Protein AF-A0AAV4AL51-F1 (afdb_monomer_lite)

Radius of gyration: 18.24 Å; chains: 1; bounding box: 41×38×45 Å

Secondary structure (DSSP, 8-state):
--HHHHHHHHHHH-TTSSS-PPPPSS--HHHHHHHHHHHH--SSS-----TT--PPTT-SHHHHHHHHH-TT--------EE-TTT--EE---S-EEEEE-TT--EEEEE---SS-----------

Sequence (126 aa):
FLKTDLEEYVAKTWPDGIVRLVRTEERSGLIRAKIAGAKAAEGEVLIFLDSHCEANVGWIEPLVGRIAEERRTVLCPIIDAIDDYTLEYSGNGGYQIGGFTWSLHFTWQDGSPRPPHSSQYILPIR

Foldseek 3Di:
DCVVVVVVVCCVVCVVPPDDDDDDPDCPDDVVVLVSVVVVDDDPDDDDDDPPDDDFPPQVCVVVVVCVVPVPDDDDGQDWDQDPPPRDTGHPPADWDWDADPVGDIDTDGPDDPDDDDDDPDDGDD

St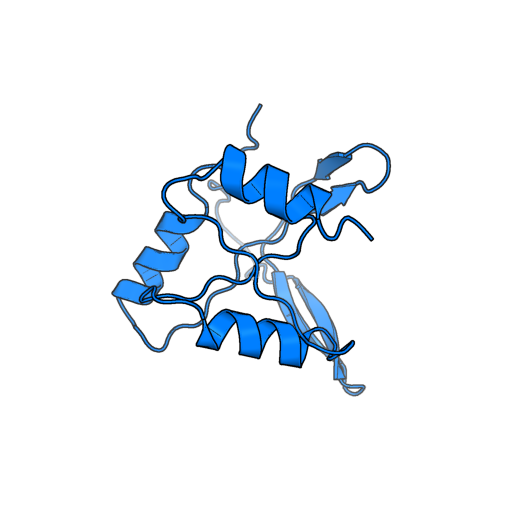ructure (mmCIF, N/CA/C/O backbone):
data_AF-A0AAV4AL51-F1
#
_entry.id   AF-A0AAV4AL51-F1
#
loop_
_atom_site.group_PDB
_atom_site.id
_atom_site.type_symbol
_atom_site.label_atom_id
_atom_site.label_alt_id
_atom_site.label_comp_id
_atom_site.label_asym_id
_atom_site.label_entity_id
_atom_site.label_seq_id
_atom_site.pdbx_PDB_ins_code
_atom_site.Cartn_x
_atom_site.Cartn_y
_atom_site.Cartn_z
_atom_site.occupancy
_atom_site.B_iso_or_equiv
_atom_site.auth_seq_id
_atom_site.auth_comp_id
_atom_site.auth_asym_id
_atom_site.auth_atom_id
_atom_site.pdbx_PDB_model_num
ATOM 1 N N . PHE A 1 1 ? -3.808 8.116 19.243 1.00 61.38 1 PHE A N 1
ATOM 2 C CA . PHE A 1 1 ? -3.219 9.102 18.325 1.00 61.38 1 PHE A CA 1
ATOM 3 C C . PHE A 1 1 ? -4.269 9.454 17.271 1.00 61.38 1 PHE A C 1
ATOM 5 O O . PHE A 1 1 ? -4.990 8.543 16.870 1.00 61.38 1 PHE A O 1
ATOM 12 N N . LEU A 1 2 ? -4.418 10.745 16.947 1.00 81.75 2 LEU A N 1
ATOM 13 C CA . LEU A 1 2 ? -5.435 11.422 16.109 1.00 81.75 2 LEU A CA 1
ATOM 14 C C . LEU A 1 2 ? -6.932 11.177 16.416 1.00 81.75 2 LEU A C 1
ATOM 16 O O . LEU A 1 2 ? -7.665 12.146 16.493 1.00 81.75 2 LEU A O 1
ATOM 20 N N . LYS A 1 3 ? -7.391 9.938 16.659 1.00 89.75 3 LYS A N 1
ATOM 21 C CA . LYS A 1 3 ? -8.773 9.595 17.088 1.00 89.75 3 LYS A CA 1
ATOM 22 C C . LYS A 1 3 ? -9.849 10.458 16.387 1.00 89.75 3 LYS A C 1
ATOM 24 O O . LYS A 1 3 ? -9.978 10.345 15.170 1.00 89.75 3 LYS A O 1
ATOM 29 N N . THR A 1 4 ? -10.551 11.298 17.147 1.00 93.00 4 THR A N 1
ATOM 30 C CA . THR A 1 4 ? -11.642 12.170 16.704 1.00 93.00 4 THR A CA 1
ATOM 31 C C . THR A 1 4 ? -11.199 13.175 15.644 1.00 93.00 4 THR A C 1
ATOM 33 O O . THR A 1 4 ? -11.896 13.329 14.652 1.00 93.00 4 THR A O 1
ATOM 36 N N . ASP A 1 5 ? -10.008 13.768 15.768 1.00 95.94 5 ASP A N 1
ATOM 37 C CA . ASP A 1 5 ? -9.515 14.780 14.820 1.00 95.94 5 ASP A CA 1
ATOM 38 C C . ASP A 1 5 ? -9.425 14.220 13.390 1.00 95.94 5 ASP A C 1
ATOM 40 O O . ASP A 1 5 ? -9.758 14.893 12.417 1.00 95.94 5 ASP A O 1
ATOM 44 N N . LEU A 1 6 ? -9.007 12.954 13.252 1.00 96.00 6 LEU A N 1
ATOM 45 C CA . LEU A 1 6 ? -8.950 12.284 11.949 1.00 96.00 6 LEU A CA 1
ATOM 46 C C . LEU A 1 6 ? -10.348 11.968 11.410 1.00 96.00 6 LEU A C 1
ATOM 48 O O . LEU A 1 6 ? -10.573 12.061 10.207 1.00 96.00 6 LEU A O 1
ATOM 52 N N . GLU A 1 7 ? -11.277 11.582 12.282 1.00 94.69 7 GLU A N 1
ATOM 53 C CA . GLU A 1 7 ? -12.661 11.282 11.900 1.00 94.69 7 GLU A CA 1
ATOM 54 C C . GLU A 1 7 ? -13.368 12.542 11.395 1.00 94.69 7 GLU A C 1
ATOM 56 O O . GLU A 1 7 ? -13.977 12.519 10.326 1.00 94.69 7 GLU A O 1
ATOM 61 N N . GLU A 1 8 ? -13.201 13.659 12.103 1.00 96.12 8 GLU A N 1
ATOM 62 C CA . GLU A 1 8 ? -13.719 14.965 11.700 1.00 96.12 8 GLU A CA 1
ATOM 63 C C . GLU A 1 8 ? -13.091 15.443 10.386 1.00 96.12 8 GLU A C 1
ATOM 65 O O . GLU A 1 8 ? -13.802 15.903 9.490 1.00 96.12 8 GLU A O 1
ATOM 70 N N . TYR A 1 9 ? -11.770 15.296 10.234 1.00 96.94 9 TYR A N 1
ATOM 71 C CA . TYR A 1 9 ? -11.075 15.675 9.005 1.00 96.94 9 TYR A CA 1
ATOM 72 C C . TYR A 1 9 ? -11.554 14.871 7.790 1.00 96.94 9 TYR A C 1
ATOM 74 O O . TYR A 1 9 ? -11.818 15.458 6.737 1.00 96.94 9 TYR A O 1
ATOM 82 N N . VAL A 1 10 ? -11.700 13.548 7.929 1.00 97.06 10 VAL A N 1
ATOM 83 C CA . VAL A 1 10 ? -12.185 12.679 6.846 1.00 97.06 10 VAL A CA 1
ATOM 84 C C . VAL A 1 10 ? -13.629 13.026 6.487 1.00 97.06 10 VAL A C 1
ATOM 86 O O . VAL A 1 10 ? -13.913 13.237 5.311 1.00 97.06 10 VAL A O 1
ATOM 89 N N . ALA A 1 11 ? -14.516 13.169 7.478 1.00 96.00 11 ALA A N 1
ATOM 90 C CA . ALA A 1 11 ? -15.923 13.503 7.245 1.00 96.00 11 ALA A CA 1
ATOM 91 C C . ALA A 1 11 ? -16.104 14.874 6.574 1.00 96.00 11 ALA A C 1
ATOM 93 O O . ALA A 1 11 ? -16.983 15.047 5.732 1.00 96.00 11 ALA A O 1
ATOM 94 N N . LYS A 1 12 ? -15.259 15.851 6.926 1.00 97.44 12 LYS A N 1
ATOM 95 C CA . LYS A 1 12 ? -15.275 17.186 6.319 1.00 97.44 12 LYS A CA 1
ATOM 96 C C . LYS A 1 12 ? -14.730 17.189 4.889 1.00 97.44 12 LYS A C 1
ATOM 98 O O . LYS A 1 12 ? -15.255 17.917 4.052 1.00 97.44 12 LYS A O 1
ATOM 103 N N . THR A 1 13 ? -13.662 16.436 4.627 1.00 98.06 13 THR A N 1
ATOM 104 C CA . THR A 1 13 ? -12.962 16.444 3.330 1.00 98.06 13 THR A CA 1
ATOM 105 C C . THR A 1 13 ? -13.675 15.580 2.287 1.00 98.06 13 THR A C 1
ATOM 107 O O . THR A 1 13 ? -13.754 15.980 1.128 1.00 98.06 13 THR A O 1
ATOM 110 N N . TRP A 1 14 ? -14.245 14.443 2.699 1.00 97.94 14 TRP A N 1
ATOM 111 C CA . TRP A 1 14 ? -14.959 13.496 1.832 1.00 97.94 14 TRP A CA 1
ATOM 112 C C . TRP A 1 14 ? -16.375 13.212 2.355 1.00 97.94 14 TRP A C 1
ATOM 114 O O . TRP A 1 14 ? -16.655 12.114 2.845 1.00 97.94 14 TRP A O 1
ATOM 124 N N . PRO A 1 15 ? -17.289 14.198 2.272 1.00 96.44 15 PRO A N 1
ATOM 125 C CA . PRO A 1 15 ? -18.653 14.059 2.786 1.00 96.44 15 PRO A CA 1
ATOM 126 C C . PRO A 1 15 ? -19.509 13.057 1.994 1.00 96.44 15 PRO A C 1
ATOM 128 O O . PRO A 1 15 ? -20.549 12.621 2.479 1.00 96.44 15 PRO A O 1
ATOM 131 N N . ASP A 1 16 ? -19.082 12.687 0.785 1.00 96.50 16 ASP A N 1
ATOM 132 C CA . ASP A 1 16 ? -19.689 11.641 -0.045 1.00 96.50 16 ASP A CA 1
ATOM 133 C C . ASP A 1 16 ? -19.353 10.216 0.433 1.00 96.50 16 ASP A C 1
ATOM 135 O O . ASP A 1 16 ? -19.960 9.250 -0.029 1.00 96.50 16 ASP A O 1
ATOM 139 N N . GLY A 1 17 ? -18.414 10.077 1.374 1.00 94.31 17 GLY A N 1
ATOM 140 C CA . GLY A 1 17 ? -18.020 8.799 1.954 1.00 94.31 17 GLY A CA 1
ATOM 141 C C . GLY A 1 17 ? -17.042 7.990 1.103 1.00 94.31 17 GLY A C 1
ATOM 142 O O . GLY A 1 17 ? -16.862 6.805 1.386 1.00 94.31 17 GLY A O 1
ATOM 143 N N . ILE A 1 18 ? -16.386 8.589 0.097 1.00 96.19 18 ILE A N 1
ATOM 144 C CA . ILE A 1 18 ? -15.384 7.871 -0.712 1.00 96.19 18 ILE A CA 1
ATOM 145 C C . ILE A 1 18 ? -14.164 7.444 0.122 1.00 96.19 18 ILE A C 1
ATOM 147 O O . ILE A 1 18 ? -13.597 6.373 -0.101 1.00 96.19 18 ILE A O 1
ATOM 151 N N . VAL A 1 19 ? -13.800 8.231 1.143 1.00 97.12 19 VAL A N 1
ATOM 152 C CA . VAL A 1 19 ? -12.803 7.863 2.159 1.00 97.12 19 VAL A CA 1
ATOM 153 C C . VAL A 1 19 ? -13.521 7.483 3.450 1.00 97.12 19 VAL A C 1
ATOM 155 O O . VAL A 1 19 ? -14.284 8.268 4.007 1.00 97.12 19 VAL A O 1
ATOM 158 N N . ARG A 1 20 ? -13.253 6.274 3.956 1.00 95.50 20 ARG A N 1
ATOM 159 C CA . ARG A 1 20 ? -13.851 5.749 5.193 1.00 95.50 20 ARG A CA 1
ATOM 160 C C . ARG A 1 20 ? -12.779 5.266 6.153 1.00 95.50 20 ARG A C 1
ATOM 162 O O . ARG A 1 20 ? -11.793 4.656 5.746 1.00 95.50 20 ARG A O 1
ATOM 169 N N . LEU A 1 21 ? -13.012 5.487 7.443 1.00 95.50 21 LEU A N 1
ATOM 170 C CA . LEU A 1 21 ? -12.130 5.022 8.504 1.00 95.50 21 LEU A CA 1
ATOM 171 C C . LEU A 1 21 ? -12.704 3.769 9.168 1.00 95.50 21 LEU A C 1
ATOM 173 O O . LEU A 1 21 ? -13.783 3.806 9.752 1.00 95.50 21 LEU A O 1
ATOM 177 N N . VAL A 1 22 ? -11.960 2.665 9.116 1.00 95.06 22 VAL A N 1
ATOM 178 C CA . VAL A 1 22 ? -12.314 1.411 9.796 1.00 95.06 22 VAL A CA 1
ATOM 179 C C . VAL A 1 22 ? -11.449 1.270 11.046 1.00 95.06 22 VAL A C 1
ATOM 181 O O . VAL A 1 22 ? -10.221 1.229 10.959 1.00 95.06 22 VAL A O 1
ATOM 184 N N . ARG A 1 23 ? -12.078 1.209 12.223 1.00 93.44 23 ARG A N 1
ATOM 185 C CA . ARG A 1 23 ? -11.393 1.060 13.516 1.00 93.44 23 ARG A CA 1
ATOM 186 C C . ARG A 1 23 ? -11.439 -0.392 13.981 1.00 93.44 23 ARG A C 1
ATOM 188 O O . ARG A 1 23 ? -12.498 -1.009 13.980 1.00 93.44 23 ARG A O 1
ATOM 195 N N . THR A 1 24 ? -10.301 -0.920 14.420 1.00 92.56 24 THR A N 1
ATOM 196 C CA . THR A 1 24 ? -10.248 -2.176 15.179 1.00 92.56 24 THR A CA 1
ATOM 197 C C . THR A 1 24 ? -10.359 -1.875 16.673 1.00 92.56 24 THR A C 1
ATOM 199 O O . THR A 1 24 ? -9.832 -0.865 17.138 1.00 92.56 24 THR A O 1
ATOM 202 N N . GLU A 1 25 ? -11.029 -2.745 17.430 1.00 91.06 25 GLU A N 1
ATOM 203 C CA . GLU A 1 25 ? -11.226 -2.574 18.882 1.00 91.06 25 GLU A CA 1
ATOM 204 C C . GLU A 1 25 ? -9.906 -2.651 19.665 1.00 91.06 25 GLU A C 1
ATOM 206 O O . GLU A 1 25 ? -9.724 -1.987 20.684 1.00 91.06 25 GLU A O 1
ATOM 211 N N . GLU A 1 26 ? -8.954 -3.427 19.150 1.00 93.19 26 GLU A N 1
ATOM 212 C CA . GLU A 1 26 ? -7.643 -3.648 19.748 1.00 93.19 26 GLU A CA 1
ATOM 213 C C . GLU A 1 26 ? -6.515 -3.557 18.708 1.00 93.19 26 GLU A C 1
ATOM 215 O O . GLU A 1 26 ? -6.741 -3.475 17.494 1.00 93.19 26 GLU A O 1
ATOM 220 N N . ARG A 1 27 ? -5.260 -3.588 19.177 1.00 92.69 27 ARG A N 1
ATOM 221 C CA . ARG A 1 27 ? -4.072 -3.605 18.313 1.00 92.69 27 ARG A CA 1
ATOM 222 C C . ARG A 1 27 ? -3.916 -4.975 17.646 1.00 92.69 27 ARG A C 1
ATOM 224 O O . ARG A 1 27 ? -3.195 -5.837 18.136 1.00 92.69 27 ARG A O 1
ATOM 231 N N . SER A 1 28 ? -4.543 -5.150 16.488 1.00 93.38 28 SER A N 1
ATOM 232 C CA . SER A 1 28 ? -4.585 -6.441 15.786 1.00 93.38 28 SER A CA 1
ATOM 233 C C . SER A 1 28 ? -3.376 -6.733 14.875 1.00 93.38 28 SER A C 1
ATOM 235 O O . SER A 1 28 ? -3.225 -7.860 14.406 1.00 93.38 28 SER A O 1
ATOM 237 N N . GLY A 1 29 ? -2.514 -5.743 14.616 1.00 95.38 29 GLY A N 1
ATOM 238 C CA . GLY A 1 29 ? -1.364 -5.863 13.707 1.00 95.38 29 GLY A CA 1
ATOM 239 C C . GLY A 1 29 ? -1.726 -5.769 12.216 1.00 95.38 29 GLY A C 1
ATOM 240 O O . GLY A 1 29 ? -2.898 -5.797 11.840 1.00 95.38 29 GLY A O 1
ATOM 241 N N . LEU A 1 30 ? -0.701 -5.655 11.359 1.00 96.50 30 LEU A N 1
ATOM 242 C CA . LEU A 1 30 ? -0.844 -5.336 9.929 1.00 96.50 30 LEU A CA 1
ATOM 243 C C . LEU A 1 30 ? -1.750 -6.319 9.175 1.00 96.50 30 LEU A C 1
ATOM 245 O O . LEU A 1 30 ? -2.631 -5.901 8.431 1.00 96.50 30 LEU A O 1
ATOM 249 N N . ILE A 1 31 ? -1.564 -7.624 9.388 1.00 97.25 31 ILE A N 1
ATOM 250 C CA . ILE A 1 31 ? -2.294 -8.666 8.649 1.00 97.25 31 ILE A CA 1
ATOM 251 C C . ILE A 1 31 ? -3.800 -8.574 8.920 1.00 97.25 31 ILE A C 1
ATOM 253 O O . ILE A 1 31 ? -4.602 -8.523 7.989 1.00 97.25 31 ILE A O 1
ATOM 257 N N . ARG A 1 32 ? -4.201 -8.509 10.196 1.00 97.19 32 ARG A N 1
ATOM 258 C CA . ARG A 1 32 ? -5.620 -8.426 10.574 1.00 97.19 32 ARG A CA 1
ATOM 259 C C . ARG A 1 32 ? -6.239 -7.093 10.161 1.00 97.19 32 ARG A C 1
ATOM 261 O O . ARG A 1 32 ? -7.393 -7.086 9.746 1.00 97.19 32 ARG A O 1
ATOM 268 N N . ALA A 1 33 ? -5.474 -6.001 10.206 1.00 96.81 33 ALA A N 1
ATOM 269 C CA . ALA A 1 33 ? -5.921 -4.704 9.704 1.00 96.81 33 ALA A CA 1
ATOM 270 C C . ALA A 1 33 ? -6.200 -4.742 8.189 1.00 96.81 33 ALA A C 1
ATOM 272 O O . ALA A 1 33 ? -7.265 -4.300 7.763 1.00 96.81 33 ALA A O 1
ATOM 273 N N . LYS A 1 34 ? -5.314 -5.355 7.385 1.00 97.56 34 LYS A N 1
ATOM 274 C CA . LYS A 1 34 ? -5.541 -5.551 5.939 1.00 97.56 34 LYS A CA 1
ATOM 275 C C . LYS A 1 34 ? -6.793 -6.392 5.667 1.00 97.56 34 LYS A C 1
ATOM 277 O O . LYS A 1 34 ? -7.580 -6.036 4.798 1.00 97.56 34 LYS A O 1
ATOM 282 N N . ILE A 1 35 ? -7.025 -7.456 6.441 1.00 97.69 35 ILE A N 1
ATOM 283 C CA . ILE A 1 35 ? -8.241 -8.284 6.324 1.00 97.69 35 ILE A CA 1
ATOM 284 C C . ILE A 1 35 ? -9.502 -7.490 6.699 1.00 97.69 35 ILE A C 1
ATOM 286 O O . ILE A 1 35 ? -10.519 -7.617 6.022 1.00 97.69 35 ILE A O 1
ATOM 290 N N . ALA A 1 36 ? -9.460 -6.680 7.760 1.00 97.50 36 ALA A N 1
ATOM 291 C CA . ALA A 1 36 ? -10.589 -5.837 8.156 1.00 97.50 36 ALA A CA 1
ATOM 292 C C . ALA A 1 36 ? -10.935 -4.813 7.063 1.00 97.50 36 ALA A C 1
ATOM 294 O O . ALA A 1 36 ? -12.102 -4.687 6.698 1.00 97.50 36 ALA A O 1
ATOM 295 N N . GLY A 1 37 ? -9.922 -4.160 6.485 1.00 97.38 37 GLY A N 1
ATOM 296 C CA . GLY A 1 37 ? -10.095 -3.264 5.340 1.00 97.38 37 GLY A CA 1
ATOM 297 C C . GLY A 1 37 ? -10.673 -3.981 4.118 1.00 97.38 37 GLY A C 1
ATOM 298 O O . GLY A 1 37 ? -11.644 -3.509 3.539 1.00 97.38 37 GLY A O 1
ATOM 299 N N . ALA A 1 38 ? -10.151 -5.164 3.779 1.00 97.81 38 ALA A N 1
ATOM 300 C CA . ALA A 1 38 ? -10.642 -5.970 2.660 1.00 97.81 38 ALA A CA 1
ATOM 301 C C . ALA A 1 38 ? -12.115 -6.386 2.815 1.00 97.81 38 ALA A C 1
ATOM 303 O O . ALA A 1 38 ? -12.845 -6.402 1.834 1.00 97.81 38 ALA A O 1
ATOM 304 N N . LYS A 1 39 ? -12.566 -6.696 4.039 1.00 97.56 39 LYS A N 1
ATOM 305 C CA . LYS A 1 39 ? -13.976 -7.025 4.322 1.00 97.56 39 LYS A CA 1
ATOM 306 C C . LYS A 1 39 ? -14.914 -5.821 4.217 1.00 97.56 39 LYS A C 1
ATOM 308 O O . LYS A 1 39 ? -16.094 -6.011 3.953 1.00 97.56 39 LYS A O 1
ATOM 313 N N . ALA A 1 40 ? -14.410 -4.621 4.495 1.00 97.12 40 ALA A N 1
ATOM 314 C CA . ALA A 1 40 ? -15.181 -3.382 4.425 1.00 97.12 40 ALA A CA 1
ATOM 315 C C . ALA A 1 40 ? -15.195 -2.762 3.017 1.00 97.12 40 ALA A C 1
ATOM 317 O O . ALA A 1 40 ? -16.053 -1.932 2.721 1.00 97.12 40 ALA A O 1
ATOM 318 N N . ALA A 1 41 ? -14.234 -3.118 2.165 1.00 97.50 41 ALA A N 1
ATOM 319 C CA . ALA A 1 41 ? -14.148 -2.633 0.797 1.00 97.50 41 ALA A CA 1
ATOM 320 C C . ALA A 1 41 ? -15.271 -3.212 -0.080 1.00 97.50 41 ALA A C 1
ATOM 322 O O . ALA A 1 41 ? -15.640 -4.376 0.043 1.00 97.50 41 ALA A O 1
ATOM 323 N N . GLU A 1 42 ? -15.784 -2.384 -0.989 1.00 96.44 42 GLU A N 1
ATOM 324 C CA . GLU A 1 42 ? -16.902 -2.723 -1.887 1.00 96.44 42 GLU A CA 1
ATOM 325 C C . GLU A 1 42 ? -16.473 -2.777 -3.365 1.00 96.44 42 GLU A C 1
ATOM 327 O O . GLU A 1 42 ? -17.263 -3.139 -4.232 1.00 96.44 42 GLU A O 1
ATOM 332 N N . GLY A 1 43 ? -15.221 -2.410 -3.663 1.00 95.88 43 GLY A N 1
ATOM 333 C CA . GLY A 1 43 ? -14.680 -2.397 -5.021 1.00 95.88 43 GLY A CA 1
ATOM 334 C C . GLY A 1 43 ? -14.372 -3.794 -5.567 1.00 95.88 43 GLY A C 1
ATOM 335 O O . GLY A 1 43 ? -14.117 -4.734 -4.817 1.00 95.88 43 GLY A O 1
ATOM 336 N N . GLU A 1 44 ? -14.333 -3.914 -6.896 1.00 96.62 44 GLU A N 1
ATOM 337 C CA . GLU A 1 44 ? -14.020 -5.172 -7.597 1.00 96.62 44 GLU A CA 1
ATOM 338 C C . GLU A 1 44 ? -12.547 -5.595 -7.462 1.00 96.62 44 GLU A C 1
ATOM 340 O O . GLU A 1 44 ? -12.220 -6.775 -7.584 1.00 96.62 44 GLU A O 1
ATOM 345 N N . VAL A 1 45 ? -11.655 -4.630 -7.211 1.00 97.44 45 VAL A N 1
ATOM 346 C CA . VAL A 1 45 ? -10.212 -4.833 -7.044 1.00 97.44 45 VAL A CA 1
ATOM 347 C C . VAL A 1 45 ? -9.770 -4.218 -5.719 1.00 97.44 45 VAL A C 1
ATOM 349 O O . VAL A 1 45 ? -10.101 -3.074 -5.412 1.00 97.44 45 VAL A O 1
ATOM 352 N N . LEU A 1 46 ? -8.988 -4.970 -4.942 1.00 98.06 46 LEU A N 1
ATOM 353 C CA . LEU A 1 46 ? -8.358 -4.478 -3.718 1.00 98.06 46 LEU A CA 1
ATOM 354 C C . LEU A 1 46 ? -6.941 -3.995 -4.020 1.00 98.06 46 LEU A C 1
ATOM 356 O O . LEU A 1 46 ? -6.117 -4.760 -4.518 1.00 98.06 46 LEU A O 1
ATOM 360 N N . ILE A 1 47 ? -6.649 -2.747 -3.659 1.00 97.44 47 ILE A N 1
ATOM 361 C CA . ILE A 1 47 ? -5.310 -2.165 -3.742 1.00 97.44 47 ILE A CA 1
ATOM 362 C C . ILE A 1 47 ? -4.865 -1.808 -2.328 1.00 97.44 47 ILE A C 1
ATOM 364 O O . ILE A 1 47 ? -5.557 -1.088 -1.610 1.00 97.44 47 ILE A O 1
ATOM 368 N N . PHE A 1 48 ? -3.714 -2.336 -1.916 1.00 97.75 48 PHE A N 1
ATOM 369 C CA . PHE A 1 48 ? -3.133 -2.064 -0.606 1.00 97.75 48 PHE A CA 1
ATOM 370 C C . PHE A 1 48 ? -1.974 -1.084 -0.764 1.00 97.75 48 PHE A C 1
ATOM 372 O O . PHE A 1 48 ? -1.013 -1.391 -1.464 1.00 97.75 48 PHE A O 1
ATOM 379 N N . LEU A 1 49 ? -2.059 0.054 -0.079 1.00 97.50 49 LEU A N 1
ATOM 380 C CA . LEU A 1 49 ? -0.986 1.039 0.036 1.00 97.50 49 LEU A CA 1
ATOM 381 C C . LEU A 1 49 ? -0.578 1.173 1.500 1.00 97.50 49 LEU A C 1
ATOM 383 O O . LEU A 1 49 ? -1.415 1.019 2.398 1.00 97.50 49 LEU A O 1
ATOM 387 N N . ASP A 1 50 ? 0.694 1.472 1.735 1.00 96.88 50 ASP A N 1
ATOM 388 C CA . ASP A 1 50 ? 1.148 1.862 3.063 1.00 96.88 50 ASP A CA 1
ATOM 389 C C . ASP A 1 50 ? 0.771 3.327 3.328 1.00 96.88 50 ASP A C 1
ATOM 391 O O . ASP A 1 50 ? 0.554 4.123 2.414 1.00 96.88 50 ASP A O 1
ATOM 395 N N . SER A 1 51 ? 0.662 3.705 4.603 1.00 95.25 51 SER A N 1
ATOM 396 C CA . SER A 1 51 ? 0.178 5.035 5.012 1.00 95.25 51 SER A CA 1
ATOM 397 C C . SER A 1 51 ? 1.148 6.187 4.713 1.00 95.25 51 SER A C 1
ATOM 399 O O . SER A 1 51 ? 0.911 7.307 5.152 1.00 95.25 51 SER A O 1
ATOM 401 N N . HIS A 1 52 ? 2.271 5.888 4.069 1.00 95.62 52 HIS A N 1
ATOM 402 C CA . HIS A 1 52 ? 3.393 6.782 3.796 1.00 95.62 52 HIS A CA 1
ATOM 403 C C . HIS A 1 52 ? 3.884 6.599 2.350 1.00 95.62 52 HIS A C 1
ATOM 405 O O . HIS A 1 52 ? 5.075 6.679 2.074 1.00 95.62 52 HIS A O 1
ATOM 411 N N . CYS A 1 53 ? 2.962 6.299 1.432 1.00 95.62 53 CYS A N 1
ATOM 412 C CA . CYS A 1 53 ? 3.233 6.226 0.001 1.00 95.62 53 CYS A CA 1
ATOM 413 C C . CYS A 1 53 ? 2.731 7.478 -0.721 1.00 95.62 53 CYS A C 1
ATOM 415 O O . CYS A 1 53 ? 1.676 8.016 -0.381 1.00 95.62 53 CYS A O 1
ATOM 417 N N . GLU A 1 54 ? 3.425 7.845 -1.795 1.00 95.75 54 GLU A N 1
ATOM 418 C CA . GLU A 1 54 ? 2.950 8.788 -2.807 1.00 95.75 54 GLU A CA 1
ATOM 419 C C . GLU A 1 54 ? 2.803 8.050 -4.137 1.00 95.75 54 GLU A C 1
ATOM 421 O O . GLU A 1 54 ? 3.648 7.234 -4.509 1.00 95.75 54 GLU A O 1
ATOM 426 N N . ALA A 1 55 ? 1.693 8.280 -4.834 1.00 94.56 55 ALA A N 1
ATOM 427 C CA . ALA A 1 55 ? 1.382 7.570 -6.065 1.00 94.56 55 ALA A CA 1
ATOM 428 C C . ALA A 1 55 ? 1.751 8.405 -7.300 1.00 94.56 55 ALA A C 1
ATOM 430 O O . ALA A 1 55 ? 1.376 9.572 -7.401 1.00 94.56 55 ALA A O 1
ATOM 431 N N . ASN A 1 56 ? 2.438 7.783 -8.262 1.00 93.25 56 ASN A N 1
ATOM 432 C CA . ASN A 1 56 ? 2.817 8.419 -9.527 1.00 93.25 56 ASN A CA 1
ATOM 433 C C . ASN A 1 56 ? 1.610 8.658 -10.457 1.00 93.25 56 ASN A C 1
ATOM 435 O O . ASN A 1 56 ? 0.563 8.025 -10.323 1.00 93.25 56 ASN A O 1
ATOM 439 N N . VAL A 1 57 ? 1.750 9.541 -11.455 1.00 94.25 57 VAL A N 1
ATOM 440 C CA . VAL A 1 57 ? 0.705 9.745 -12.474 1.00 94.25 57 VAL A CA 1
ATOM 441 C C . VAL A 1 57 ? 0.514 8.452 -13.261 1.00 94.25 57 VAL A C 1
ATOM 443 O O . VAL A 1 57 ? 1.483 7.837 -13.699 1.00 94.25 57 VAL A O 1
ATOM 446 N N . GLY A 1 58 ? -0.745 8.061 -13.467 1.00 94.44 58 GLY A N 1
ATOM 447 C CA . GLY A 1 58 ? -1.091 6.895 -14.281 1.00 94.44 58 GLY A CA 1
ATOM 448 C C . GLY A 1 58 ? -0.697 5.554 -13.654 1.00 94.44 58 GLY A C 1
ATOM 449 O O . GLY A 1 58 ? -0.525 4.566 -14.365 1.00 94.44 58 GLY A O 1
ATOM 450 N N . TRP A 1 59 ? -0.476 5.510 -12.335 1.00 94.75 59 TRP A N 1
ATOM 451 C CA . TRP A 1 59 ? -0.005 4.304 -11.649 1.00 94.75 59 TRP A CA 1
ATOM 452 C C . TRP A 1 59 ? -1.041 3.171 -11.606 1.00 94.75 59 TRP A C 1
ATOM 454 O O . TRP A 1 59 ? -0.660 2.010 -11.463 1.00 94.75 59 TRP A O 1
ATOM 464 N N . ILE A 1 60 ? -2.340 3.482 -11.697 1.00 96.31 60 ILE A N 1
ATOM 465 C CA . ILE A 1 60 ? -3.424 2.533 -11.401 1.00 96.31 60 ILE A CA 1
ATOM 466 C C . ILE A 1 60 ? -3.960 1.828 -12.651 1.00 96.31 60 ILE A C 1
ATOM 468 O O . ILE A 1 60 ? -4.230 0.628 -12.616 1.00 96.31 60 ILE A O 1
ATOM 472 N N . GLU A 1 61 ? -4.078 2.540 -13.769 1.00 96.62 61 GLU A N 1
ATOM 473 C CA . GLU A 1 61 ? -4.599 2.053 -15.045 1.00 96.62 61 GLU A CA 1
ATOM 474 C C . GLU A 1 61 ?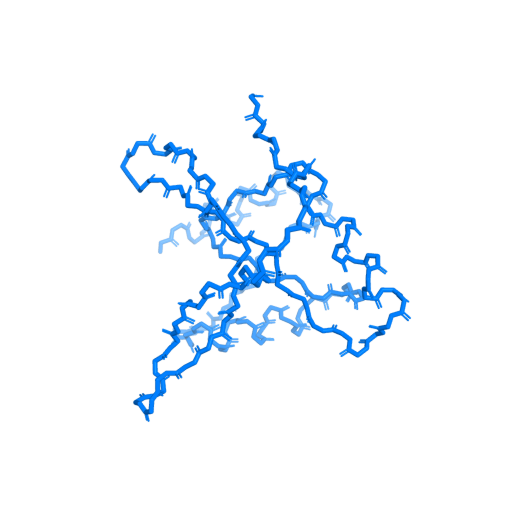 -3.870 0.803 -15.570 1.00 96.62 61 GLU A C 1
ATOM 476 O O . GLU A 1 61 ? -4.559 -0.165 -15.906 1.00 96.62 61 GLU A O 1
ATOM 481 N N . PRO A 1 62 ? -2.519 0.733 -15.603 1.00 95.44 62 PRO A N 1
ATOM 482 C CA . PRO A 1 62 ? -1.828 -0.476 -16.056 1.00 95.44 62 PRO A CA 1
ATOM 483 C C . PRO A 1 62 ? -2.042 -1.671 -15.115 1.00 95.44 62 PRO A C 1
ATOM 485 O O . PRO A 1 62 ? -2.066 -2.816 -15.571 1.00 95.44 62 PRO A O 1
ATOM 488 N N . LEU A 1 63 ? -2.233 -1.427 -13.813 1.00 96.31 63 LEU A N 1
ATOM 489 C CA . LEU A 1 63 ? -2.464 -2.486 -12.829 1.00 96.31 63 LEU A CA 1
ATOM 490 C C . LEU A 1 63 ? -3.872 -3.069 -12.979 1.00 96.31 63 LEU A C 1
ATOM 492 O O . LEU A 1 63 ? -4.046 -4.277 -13.143 1.00 96.31 63 LEU A O 1
ATOM 496 N N . VAL A 1 64 ? -4.888 -2.207 -12.962 1.00 96.75 64 VAL A N 1
ATOM 497 C CA . VAL A 1 64 ? -6.286 -2.639 -13.070 1.00 96.75 64 VAL A CA 1
ATOM 498 C C . VAL A 1 64 ? -6.573 -3.201 -14.462 1.00 96.75 64 VAL A C 1
ATOM 500 O O . VAL A 1 64 ? -7.264 -4.212 -14.566 1.00 96.75 64 VAL A O 1
ATOM 503 N N . GLY A 1 65 ? -5.988 -2.627 -15.519 1.00 97.50 65 GLY A N 1
ATOM 504 C CA . GLY A 1 65 ? -6.109 -3.140 -16.885 1.00 97.50 65 GLY A CA 1
ATOM 505 C C . GLY A 1 65 ? -5.646 -4.593 -17.007 1.00 97.50 65 GLY A C 1
ATOM 506 O O . GLY A 1 65 ? -6.371 -5.434 -17.536 1.00 97.50 65 GLY A O 1
ATOM 507 N N . ARG A 1 66 ? -4.494 -4.935 -16.419 1.00 97.38 66 ARG A N 1
ATOM 508 C CA . ARG A 1 66 ? -3.984 -6.312 -16.435 1.00 97.38 66 ARG A CA 1
ATOM 509 C C . ARG A 1 66 ? -4.849 -7.282 -15.614 1.00 97.38 66 ARG A C 1
ATOM 511 O O . ARG A 1 66 ? -4.998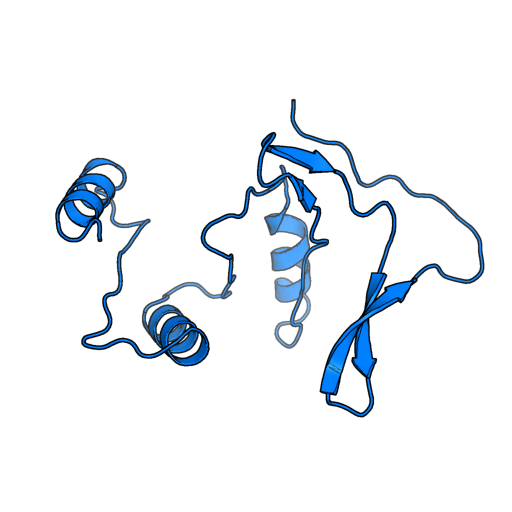 -8.441 -16.002 1.00 97.38 66 ARG A O 1
ATOM 518 N N . ILE A 1 67 ? -5.441 -6.829 -14.508 1.00 97.69 67 ILE A N 1
ATOM 519 C CA . ILE A 1 67 ? -6.396 -7.630 -13.717 1.00 97.69 67 ILE A CA 1
ATOM 520 C C . ILE A 1 67 ? -7.709 -7.842 -14.486 1.00 97.69 67 ILE A C 1
ATOM 522 O O . ILE A 1 67 ? -8.299 -8.920 -14.405 1.00 97.69 67 ILE A O 1
ATOM 526 N N . ALA A 1 68 ? -8.159 -6.846 -15.254 1.00 97.19 68 ALA A N 1
ATOM 527 C CA . ALA A 1 68 ? -9.364 -6.950 -16.071 1.00 97.19 68 ALA A CA 1
ATOM 528 C C . ALA A 1 68 ? -9.231 -8.021 -17.169 1.00 97.19 68 ALA A C 1
ATOM 530 O O . ALA A 1 68 ? -10.199 -8.725 -17.455 1.00 97.19 68 ALA A O 1
ATOM 531 N N . GLU A 1 69 ? -8.035 -8.184 -17.740 1.00 97.75 69 GLU A N 1
ATOM 532 C CA . GLU A 1 69 ? -7.729 -9.249 -18.703 1.00 97.75 69 GLU A CA 1
ATOM 533 C C . GLU A 1 69 ? -7.688 -10.647 -18.065 1.00 97.75 69 GLU A C 1
ATOM 535 O O . GLU A 1 69 ? -8.169 -11.611 -18.656 1.00 97.75 69 GLU A O 1
ATOM 540 N N . GLU A 1 70 ? -7.099 -10.779 -16.872 1.00 97.19 70 GLU A N 1
ATOM 541 C CA . GLU A 1 70 ? -6.985 -12.050 -16.148 1.00 97.19 70 GLU A CA 1
ATOM 542 C C . GLU A 1 70 ? -7.195 -11.839 -14.645 1.00 97.19 70 GLU A C 1
ATOM 544 O O . GLU A 1 70 ? -6.275 -11.459 -13.909 1.00 97.19 70 GLU A O 1
ATOM 549 N N . ARG A 1 71 ? -8.411 -12.155 -14.183 1.00 96.56 71 ARG A N 1
ATOM 550 C CA . ARG A 1 71 ? -8.868 -11.931 -12.802 1.00 96.56 71 ARG A CA 1
ATOM 551 C C . ARG A 1 71 ? -8.083 -12.704 -11.740 1.00 96.56 71 ARG A C 1
ATOM 553 O O . ARG A 1 71 ? -8.176 -12.366 -10.564 1.00 96.56 71 ARG A O 1
ATOM 560 N N . ARG A 1 72 ? -7.331 -13.745 -12.109 1.00 97.00 72 ARG A N 1
ATOM 561 C CA . ARG A 1 72 ? -6.472 -14.499 -11.177 1.00 97.00 72 ARG A CA 1
ATOM 562 C C . ARG A 1 72 ? -5.091 -13.867 -10.983 1.00 97.00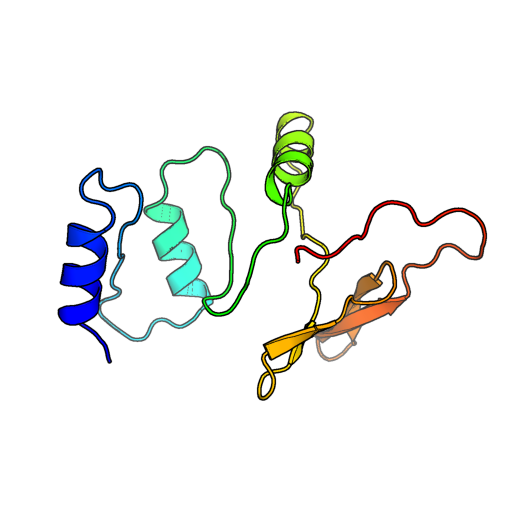 72 ARG A C 1
ATOM 564 O O . ARG A 1 72 ? -4.274 -14.427 -10.253 1.00 97.00 72 ARG A O 1
ATOM 571 N N . THR A 1 73 ? -4.813 -12.738 -11.632 1.00 95.88 73 THR A N 1
ATOM 572 C CA . THR A 1 73 ? -3.526 -12.046 -11.524 1.00 95.88 73 THR A CA 1
ATOM 573 C C . THR A 1 73 ? -3.454 -11.225 -10.237 1.00 95.88 73 THR A C 1
ATOM 575 O O . THR A 1 73 ? -4.378 -10.490 -9.905 1.00 95.88 73 THR A O 1
ATOM 578 N N . VAL A 1 74 ? -2.318 -11.307 -9.542 1.00 96.44 74 VAL A N 1
ATOM 579 C CA . VAL A 1 74 ? -1.955 -10.410 -8.437 1.00 96.44 74 VAL A CA 1
ATOM 580 C C . VAL A 1 74 ? -0.745 -9.602 -8.883 1.00 96.44 74 VAL A C 1
ATOM 582 O O . VAL A 1 74 ? 0.218 -10.173 -9.394 1.00 96.44 74 VAL A O 1
ATOM 585 N N . LEU A 1 75 ? -0.803 -8.283 -8.719 1.00 95.00 75 LEU A N 1
ATOM 586 C CA . LEU A 1 75 ? 0.216 -7.362 -9.215 1.00 95.00 75 LEU A CA 1
ATOM 587 C C . LEU A 1 75 ? 0.845 -6.573 -8.075 1.00 95.00 75 LEU A C 1
ATOM 589 O O . LEU A 1 75 ? 0.207 -6.305 -7.058 1.00 95.00 75 LEU A O 1
ATOM 593 N N . CYS A 1 76 ? 2.096 -6.182 -8.288 1.00 93.12 76 CYS A N 1
ATOM 594 C CA . CYS A 1 76 ? 2.828 -5.249 -7.449 1.00 93.12 76 CYS A CA 1
ATOM 595 C C . CYS A 1 76 ? 3.399 -4.158 -8.367 1.00 93.12 76 CYS A C 1
ATOM 597 O O . CYS A 1 76 ? 4.020 -4.517 -9.374 1.00 93.12 76 CYS A O 1
ATOM 599 N N . PRO A 1 77 ? 3.174 -2.862 -8.085 1.00 92.31 77 PRO A N 1
ATOM 600 C CA . PRO A 1 77 ? 3.846 -1.799 -8.820 1.00 92.31 77 PRO A CA 1
ATOM 601 C C . PRO A 1 77 ? 5.355 -1.824 -8.550 1.00 92.31 77 PRO A C 1
ATOM 603 O O . PRO A 1 77 ? 5.824 -2.433 -7.587 1.00 92.31 77 PRO A O 1
ATOM 606 N N . ILE A 1 78 ? 6.119 -1.120 -9.386 1.00 90.12 78 ILE A N 1
ATOM 607 C CA . ILE A 1 78 ? 7.484 -0.743 -9.011 1.00 90.12 78 ILE A CA 1
ATOM 608 C C . ILE A 1 78 ? 7.380 0.175 -7.791 1.00 90.12 78 ILE A C 1
ATOM 610 O O . ILE A 1 78 ? 6.574 1.105 -7.779 1.00 90.12 78 ILE A O 1
ATOM 614 N N . ILE A 1 79 ? 8.166 -0.129 -6.762 1.00 91.69 79 ILE A N 1
ATOM 615 C CA . ILE A 1 79 ? 8.222 0.647 -5.527 1.00 91.69 79 ILE A CA 1
ATOM 616 C C . ILE A 1 79 ? 9.524 1.439 -5.564 1.00 91.69 79 ILE A C 1
ATOM 618 O O . ILE A 1 79 ? 10.611 0.864 -5.459 1.00 91.69 79 ILE A O 1
ATOM 622 N N . ASP A 1 80 ? 9.390 2.744 -5.758 1.00 91.75 80 ASP A N 1
ATOM 623 C CA . ASP A 1 80 ? 10.491 3.698 -5.690 1.00 91.75 80 ASP A CA 1
ATOM 624 C C . ASP A 1 80 ? 10.713 4.170 -4.250 1.00 91.75 80 ASP A C 1
ATOM 626 O O . ASP A 1 80 ? 9.855 3.995 -3.379 1.00 91.75 80 ASP A O 1
ATOM 630 N N . ALA A 1 81 ? 11.883 4.749 -3.993 1.00 91.56 81 ALA A N 1
ATOM 631 C CA . ALA A 1 81 ? 12.248 5.235 -2.675 1.00 91.56 81 ALA A CA 1
ATOM 632 C C . ALA A 1 81 ? 11.906 6.721 -2.533 1.00 91.56 81 ALA A C 1
ATOM 634 O O . ALA A 1 81 ? 12.114 7.514 -3.450 1.00 91.56 81 ALA A O 1
ATOM 635 N N . ILE A 1 82 ? 11.429 7.092 -1.351 1.00 95.25 82 ILE A N 1
ATOM 636 C CA . ILE A 1 82 ? 11.333 8.479 -0.900 1.00 95.25 82 ILE A CA 1
ATOM 637 C C . ILE A 1 82 ? 12.209 8.566 0.347 1.00 95.25 82 ILE A C 1
ATOM 639 O O . ILE A 1 82 ? 12.051 7.747 1.257 1.00 95.25 82 ILE A O 1
ATOM 643 N N . ASP A 1 83 ? 13.162 9.496 0.358 1.00 95.44 83 ASP A N 1
ATOM 644 C CA . ASP A 1 83 ? 14.038 9.715 1.511 1.00 95.44 83 ASP A CA 1
ATOM 645 C C . ASP A 1 83 ? 13.215 10.170 2.725 1.00 95.44 83 ASP A C 1
ATOM 647 O O . ASP A 1 83 ? 12.367 11.056 2.621 1.00 95.44 83 ASP A O 1
ATOM 651 N N . ASP A 1 84 ? 13.441 9.564 3.889 1.00 95.69 84 ASP A N 1
ATOM 652 C CA . ASP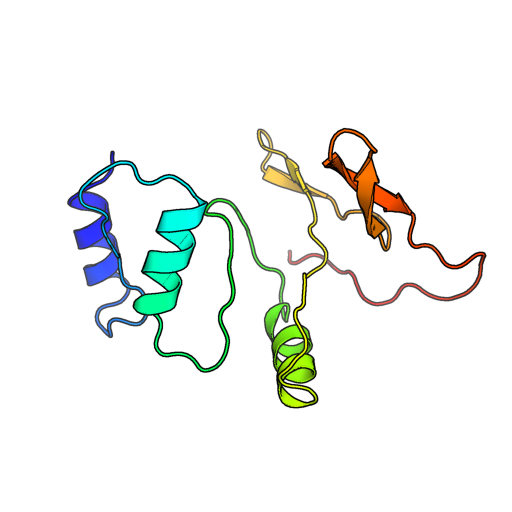 A 1 84 ? 12.625 9.793 5.083 1.00 95.69 84 ASP A CA 1
ATOM 653 C C . ASP A 1 84 ? 12.909 11.135 5.775 1.00 95.69 84 ASP A C 1
ATOM 655 O O . ASP A 1 84 ? 12.082 11.602 6.565 1.00 95.69 84 ASP A O 1
ATOM 659 N N . TYR A 1 85 ? 14.034 11.784 5.462 1.00 96.19 85 TYR A N 1
ATOM 660 C CA . TYR A 1 85 ? 14.410 13.084 6.014 1.00 96.19 85 TYR A CA 1
ATOM 661 C C . TYR A 1 85 ? 14.181 14.231 5.031 1.00 96.19 85 TYR A C 1
ATOM 663 O O . TYR A 1 85 ? 13.707 15.294 5.438 1.00 96.19 85 TYR A O 1
ATOM 671 N N . THR A 1 86 ? 14.543 14.050 3.760 1.00 97.12 86 THR A N 1
ATOM 672 C CA . THR A 1 86 ? 14.476 15.103 2.735 1.00 97.12 86 THR A CA 1
ATOM 673 C C . THR A 1 86 ? 13.202 15.047 1.900 1.00 97.12 86 THR A C 1
ATOM 675 O O . THR A 1 86 ? 12.876 16.040 1.250 1.00 97.12 86 THR A O 1
ATOM 678 N N . LEU A 1 87 ? 12.473 13.923 1.935 1.00 95.94 87 LEU A N 1
ATOM 679 C CA . LEU A 1 87 ? 11.348 13.615 1.044 1.00 95.94 87 LEU A CA 1
ATOM 680 C C . LEU A 1 87 ? 11.733 13.627 -0.443 1.00 95.94 87 LEU A C 1
ATOM 682 O O . LEU A 1 87 ? 10.873 13.738 -1.316 1.00 95.94 87 LEU A O 1
ATOM 686 N N . GLU A 1 88 ? 13.026 13.509 -0.756 1.00 95.94 88 GLU A N 1
ATOM 687 C CA . GLU A 1 88 ? 13.479 13.413 -2.137 1.00 95.94 88 GLU A CA 1
ATOM 688 C C . GLU A 1 88 ? 13.092 12.057 -2.731 1.00 95.94 88 GLU A C 1
ATOM 690 O O . GLU A 1 88 ? 13.358 10.994 -2.164 1.00 95.94 88 GLU A O 1
ATOM 695 N N . TYR A 1 89 ? 12.474 12.103 -3.909 1.00 92.81 89 TYR A N 1
ATOM 696 C CA . TYR A 1 89 ? 12.121 10.921 -4.681 1.00 92.81 89 TYR A CA 1
ATOM 697 C C . TYR A 1 89 ? 13.344 10.367 -5.424 1.00 92.81 89 TYR A C 1
ATOM 699 O O . TYR A 1 89 ? 14.038 11.090 -6.145 1.00 92.81 89 TYR A O 1
ATOM 707 N N . SER A 1 90 ? 13.560 9.059 -5.309 1.00 89.19 90 SER A N 1
ATOM 708 C CA . SER A 1 90 ? 14.614 8.317 -5.991 1.00 89.19 90 SER A CA 1
ATOM 709 C C . SER A 1 90 ? 14.044 7.055 -6.633 1.00 89.19 90 SER A C 1
ATOM 711 O O . SER A 1 90 ? 13.575 6.137 -5.954 1.00 89.19 90 SER A O 1
ATOM 713 N N . GLY A 1 91 ? 14.093 6.997 -7.965 1.00 83.00 91 GLY A N 1
ATOM 714 C CA . GLY A 1 91 ? 13.669 5.816 -8.709 1.00 83.00 91 GLY A CA 1
ATOM 715 C C . GLY A 1 91 ? 14.559 4.605 -8.412 1.00 83.00 91 GLY A C 1
ATOM 716 O O . GLY A 1 91 ? 15.776 4.740 -8.303 1.00 83.00 91 GLY A O 1
ATOM 717 N N . ASN A 1 92 ? 13.968 3.408 -8.361 1.00 72.94 92 ASN A N 1
ATOM 718 C CA . ASN A 1 92 ? 14.663 2.136 -8.084 1.00 72.94 92 ASN A CA 1
ATOM 719 C C . ASN A 1 92 ? 15.826 1.844 -9.070 1.00 72.94 92 ASN A C 1
ATOM 721 O O . ASN A 1 92 ? 16.760 1.108 -8.763 1.00 72.94 92 ASN A O 1
ATOM 725 N N . GLY A 1 93 ? 15.829 2.468 -10.253 1.00 67.25 93 GLY A N 1
ATOM 726 C CA . GLY A 1 93 ? 16.938 2.368 -11.208 1.00 67.25 93 GLY A CA 1
ATOM 727 C C . GLY A 1 93 ? 16.955 1.071 -12.025 1.00 67.25 93 GLY A C 1
ATOM 728 O O . GLY A 1 93 ? 17.851 0.886 -12.846 1.00 67.25 93 GLY A O 1
ATOM 729 N N . GLY A 1 94 ? 15.959 0.193 -11.868 1.00 73.38 94 GLY A N 1
ATOM 730 C CA . GLY A 1 94 ? 15.834 -1.018 -12.673 1.00 73.38 94 GLY A CA 1
ATOM 731 C C . GLY A 1 94 ? 14.623 -1.878 -12.324 1.00 73.38 94 GLY A C 1
ATOM 732 O O . GLY A 1 94 ? 13.886 -1.613 -11.380 1.00 73.38 94 GLY A O 1
ATOM 733 N N . TYR A 1 95 ? 14.418 -2.926 -13.120 1.00 81.12 95 TYR A N 1
ATOM 734 C CA . TYR A 1 95 ? 13.414 -3.951 -12.854 1.00 81.12 95 TYR A CA 1
ATOM 735 C C . TYR A 1 95 ? 13.994 -4.979 -11.881 1.00 81.12 95 TYR A C 1
ATOM 737 O O . TYR A 1 95 ? 15.017 -5.598 -12.168 1.00 81.12 95 TYR A O 1
ATOM 745 N N . GLN A 1 96 ? 13.336 -5.166 -10.739 1.00 86.56 96 GLN A N 1
ATOM 746 C CA . GLN A 1 96 ? 13.726 -6.136 -9.720 1.00 86.56 96 GLN A CA 1
ATOM 747 C C . GLN A 1 96 ? 12.625 -7.173 -9.515 1.00 86.56 96 GLN A C 1
ATOM 749 O O . GLN A 1 96 ? 11.434 -6.875 -9.615 1.00 86.56 96 GLN A O 1
ATOM 754 N N . ILE A 1 97 ? 13.030 -8.398 -9.191 1.00 89.75 97 ILE A N 1
ATOM 755 C CA . ILE A 1 97 ? 12.129 -9.505 -8.875 1.00 89.75 97 ILE A CA 1
ATOM 756 C C . ILE A 1 97 ? 12.240 -9.810 -7.381 1.00 89.75 97 ILE A C 1
ATOM 758 O O . ILE A 1 97 ? 13.337 -9.935 -6.833 1.00 89.75 97 ILE A O 1
ATOM 762 N N . GLY A 1 98 ? 11.093 -9.939 -6.717 1.00 91.19 98 GLY A N 1
ATOM 763 C CA . GLY A 1 98 ? 11.032 -10.357 -5.320 1.00 91.19 98 GLY A CA 1
ATOM 764 C C . GLY A 1 98 ? 11.411 -11.831 -5.154 1.00 91.19 98 GLY A C 1
ATOM 765 O O . GLY A 1 98 ? 10.886 -12.699 -5.850 1.00 91.19 98 GLY A O 1
ATOM 766 N N . GLY A 1 99 ? 12.294 -12.116 -4.203 1.00 92.38 99 GLY A N 1
ATOM 767 C CA . GLY A 1 99 ? 12.699 -13.464 -3.813 1.00 92.38 99 GLY A CA 1
ATOM 768 C C . GLY A 1 99 ? 12.765 -13.619 -2.295 1.00 92.38 99 GLY A C 1
ATOM 769 O O . GLY A 1 99 ? 12.380 -12.725 -1.541 1.00 92.38 99 GLY A O 1
ATOM 770 N N . PHE A 1 100 ? 13.274 -14.758 -1.829 1.00 95.19 100 PHE A N 1
ATOM 771 C CA . PHE A 1 100 ? 13.501 -14.994 -0.405 1.00 95.19 100 PHE A CA 1
ATOM 772 C C . PHE A 1 100 ? 14.780 -15.799 -0.156 1.00 95.19 100 PHE A C 1
ATOM 774 O O . PHE A 1 100 ? 15.213 -16.593 -0.990 1.00 95.19 100 PHE A O 1
ATOM 781 N N . THR A 1 101 ? 15.401 -15.575 1.001 1.00 93.62 101 THR A N 1
ATOM 782 C CA . THR A 1 101 ? 16.531 -16.380 1.495 1.00 93.62 101 THR A CA 1
ATOM 783 C C . THR A 1 101 ? 16.030 -17.651 2.187 1.00 93.62 101 THR A C 1
ATOM 785 O O . THR A 1 101 ? 14.863 -17.735 2.556 1.00 93.62 101 THR A O 1
ATOM 788 N N . TRP A 1 102 ? 16.897 -18.634 2.453 1.00 93.81 102 TRP A N 1
ATOM 789 C CA . TRP A 1 102 ? 16.502 -19.851 3.188 1.00 93.81 102 TRP A CA 1
ATOM 790 C C . TRP A 1 102 ? 16.026 -19.594 4.627 1.00 93.81 102 TRP A C 1
ATOM 792 O O . TRP A 1 102 ? 15.311 -20.419 5.187 1.00 93.81 102 TRP A O 1
ATOM 802 N N . SER A 1 103 ? 16.346 -18.429 5.195 1.00 96.19 103 SER A N 1
ATOM 803 C CA . SER A 1 103 ? 15.787 -17.951 6.467 1.00 96.19 103 SER A CA 1
ATOM 804 C C . SER A 1 103 ? 14.427 -17.255 6.306 1.00 96.19 103 SER A C 1
ATOM 806 O O . SER A 1 103 ? 13.932 -16.656 7.253 1.00 96.19 103 SER A O 1
ATOM 808 N N . LEU A 1 104 ? 13.832 -17.312 5.109 1.00 94.50 104 LEU A N 1
ATOM 809 C CA . LEU A 1 104 ? 12.546 -16.720 4.728 1.00 94.50 104 LEU A CA 1
ATOM 810 C C . LEU A 1 104 ? 12.491 -15.184 4.785 1.00 94.50 104 LEU A C 1
ATOM 812 O O . LEU A 1 104 ? 11.409 -14.601 4.804 1.00 94.50 104 LEU A O 1
ATOM 816 N N . HIS A 1 105 ? 13.642 -14.507 4.758 1.00 95.62 105 HIS A N 1
ATOM 817 C CA . HIS A 1 105 ? 13.672 -13.056 4.569 1.00 95.62 105 HIS A CA 1
ATOM 818 C C . HIS A 1 105 ? 13.463 -12.704 3.101 1.00 95.62 105 HIS A C 1
ATOM 820 O O . HIS A 1 105 ? 14.147 -13.261 2.238 1.00 95.62 105 HIS A O 1
ATOM 826 N N . PHE A 1 106 ? 12.560 -11.758 2.845 1.00 94.69 106 PHE A N 1
ATOM 827 C CA . PHE A 1 106 ? 12.371 -11.160 1.529 1.00 94.69 106 PHE A CA 1
ATOM 828 C C . PHE A 1 106 ? 13.662 -10.482 1.049 1.00 94.69 106 PHE A C 1
ATOM 830 O O . PHE A 1 106 ? 14.399 -9.896 1.843 1.00 94.69 106 PHE A O 1
ATOM 837 N N . THR A 1 107 ? 13.934 -10.568 -0.249 1.00 92.94 107 THR A N 1
ATOM 838 C CA . THR A 1 107 ? 15.061 -9.892 -0.895 1.00 92.94 107 THR A CA 1
ATOM 839 C C . THR A 1 107 ? 14.686 -9.459 -2.308 1.00 92.94 107 THR A C 1
ATOM 841 O O . THR A 1 107 ? 13.820 -10.067 -2.939 1.00 92.94 107 THR A O 1
ATOM 844 N N . TRP A 1 10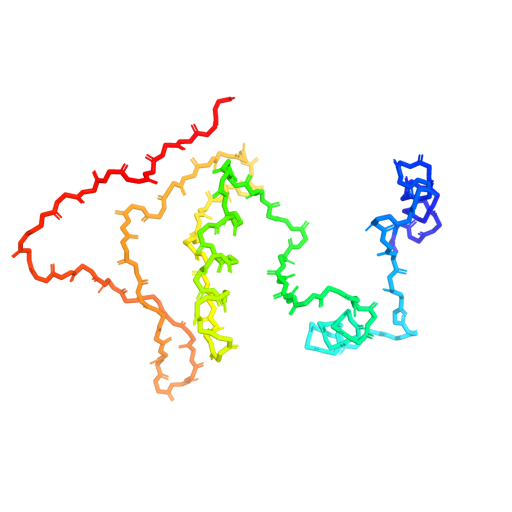8 ? 15.372 -8.439 -2.812 1.00 89.25 108 TRP A N 1
ATOM 845 C CA . TRP A 1 108 ? 15.289 -8.016 -4.204 1.00 89.25 108 TRP A CA 1
ATOM 846 C C . TRP A 1 108 ? 16.412 -8.662 -5.009 1.00 89.25 108 TRP A C 1
ATOM 848 O O . TRP A 1 108 ? 17.575 -8.646 -4.603 1.00 89.25 108 TRP A O 1
ATOM 858 N N . GLN A 1 109 ? 16.063 -9.235 -6.154 1.00 85.19 109 GLN A N 1
ATOM 859 C CA . GLN A 1 109 ? 17.018 -9.743 -7.132 1.00 85.19 109 GLN A CA 1
ATOM 860 C C . GLN A 1 109 ? 16.945 -8.870 -8.379 1.00 85.19 109 GLN A C 1
ATOM 862 O O . GLN A 1 109 ? 15.851 -8.474 -8.784 1.00 85.19 109 GLN A O 1
ATOM 867 N N . ASP A 1 110 ? 18.096 -8.567 -8.982 1.00 81.06 110 ASP A N 1
ATOM 868 C CA . ASP A 1 110 ? 18.117 -7.867 -10.263 1.00 81.06 110 ASP A CA 1
ATOM 869 C C . ASP A 1 110 ? 17.369 -8.713 -11.300 1.00 81.06 110 ASP A C 1
ATOM 871 O O . ASP A 1 110 ? 17.712 -9.869 -11.558 1.00 81.06 110 ASP A O 1
ATOM 875 N N . GLY A 1 111 ? 16.289 -8.141 -11.821 1.00 64.44 111 GLY A N 1
ATOM 876 C CA . GLY A 1 111 ? 15.435 -8.757 -12.818 1.00 64.44 111 GLY A CA 1
ATOM 877 C C . GLY A 1 111 ? 15.885 -8.440 -14.237 1.00 64.44 111 GLY A C 1
ATOM 878 O O . GLY A 1 111 ? 15.185 -8.835 -15.172 1.00 64.44 111 GLY A O 1
ATOM 879 N N . SER A 1 112 ? 16.997 -7.711 -14.417 1.00 60.78 112 SER A N 1
ATOM 880 C CA . SER A 1 112 ? 17.529 -7.417 -15.739 1.00 60.78 112 SER A CA 1
ATOM 881 C C . SER A 1 112 ? 17.605 -8.715 -16.558 1.00 60.78 112 SER A C 1
ATOM 883 O O . SER A 1 112 ? 18.243 -9.693 -16.148 1.00 60.78 112 SER A O 1
ATOM 885 N N . PRO A 1 113 ? 16.931 -8.794 -17.723 1.00 50.31 113 PRO A N 1
ATOM 886 C CA . PRO A 1 113 ? 17.290 -9.832 -18.666 1.00 50.31 113 PRO A CA 1
ATOM 887 C C . PRO A 1 113 ? 18.779 -9.634 -18.958 1.00 50.31 113 PRO A C 1
ATOM 889 O O . PRO A 1 113 ? 19.223 -8.500 -19.163 1.00 50.31 113 PRO A O 1
ATOM 892 N N . ARG A 1 114 ? 19.565 -10.720 -18.997 1.00 45.66 114 ARG A N 1
ATOM 893 C CA . ARG A 1 114 ? 20.883 -10.651 -19.653 1.00 45.66 114 ARG A CA 1
ATOM 894 C C . ARG A 1 114 ? 20.658 -9.923 -21.001 1.00 45.66 114 ARG A C 1
ATOM 896 O O . ARG A 1 114 ? 19.728 -10.307 -21.710 1.00 45.66 114 ARG A O 1
ATOM 903 N N . PRO A 1 115 ? 21.385 -8.830 -21.291 1.00 41.44 115 PRO A N 1
ATOM 904 C CA . PRO A 1 115 ? 20.899 -7.724 -22.137 1.00 41.44 115 PRO A CA 1
ATOM 905 C C . PRO A 1 115 ? 20.702 -8.123 -23.615 1.00 41.44 115 PRO A C 1
ATOM 907 O O . PRO A 1 115 ? 21.270 -9.151 -24.000 1.00 41.44 115 PRO A O 1
ATOM 910 N N . PRO A 1 116 ? 20.036 -7.301 -24.483 1.00 45.75 116 PRO A N 1
ATOM 911 C CA . PRO A 1 116 ? 19.520 -5.922 -24.270 1.00 45.75 116 PRO A CA 1
ATOM 912 C C . PRO A 1 116 ? 18.098 -5.603 -24.836 1.00 45.75 116 PRO A C 1
ATOM 914 O O . PRO A 1 116 ? 17.671 -6.203 -25.815 1.00 45.75 116 PRO A O 1
ATOM 917 N N . HIS A 1 117 ? 17.397 -4.594 -24.278 1.00 40.56 117 HIS A N 1
ATOM 918 C CA . HIS A 1 117 ? 16.935 -3.351 -24.962 1.00 40.56 117 HIS A CA 1
ATOM 919 C C . HIS A 1 117 ? 15.792 -2.580 -24.234 1.00 40.56 117 HIS A C 1
ATOM 921 O O . HIS A 1 117 ? 14.753 -3.135 -23.900 1.00 40.56 117 HIS A O 1
ATOM 927 N N . SER A 1 118 ? 16.023 -1.260 -24.106 1.00 41.31 118 SER A N 1
ATOM 928 C CA . SER A 1 118 ? 15.119 -0.094 -23.933 1.00 41.31 118 SER A CA 1
ATOM 929 C C . SER A 1 118 ? 14.242 0.078 -22.676 1.00 41.31 118 SER A C 1
ATOM 931 O O . SER A 1 118 ? 13.144 -0.461 -22.581 1.00 41.31 118 SER A O 1
ATOM 933 N N . SER A 1 119 ? 14.670 1.001 -21.803 1.00 46.31 119 SER A N 1
ATOM 934 C CA . SER A 1 119 ? 13.861 1.674 -20.773 1.00 46.31 119 SER A CA 1
ATOM 935 C C . SER A 1 119 ? 13.155 2.910 -21.352 1.00 46.31 119 SER A C 1
ATOM 937 O O . SER A 1 119 ? 13.833 3.832 -21.802 1.00 46.31 119 SER A O 1
ATOM 939 N N . GLN A 1 120 ? 11.817 2.960 -21.318 1.00 41.84 120 GLN A N 1
ATOM 940 C CA . GLN A 1 120 ? 11.030 4.142 -21.730 1.00 41.84 120 GLN A CA 1
ATOM 941 C C . GLN A 1 120 ? 9.888 4.550 -20.771 1.00 41.84 120 GLN A C 1
ATOM 943 O O . GLN A 1 120 ? 9.118 5.438 -21.115 1.00 41.84 120 GLN A O 1
ATOM 948 N N . TYR A 1 121 ? 9.770 3.980 -19.565 1.00 44.84 121 TYR A N 1
ATOM 949 C CA . TYR A 1 121 ? 8.534 4.121 -18.766 1.00 44.84 121 TYR A CA 1
ATOM 950 C C . TYR A 1 121 ? 8.645 4.841 -17.410 1.00 44.84 121 TYR A C 1
ATOM 952 O O . TYR A 1 121 ? 7.712 4.748 -16.622 1.00 44.84 121 TYR A O 1
ATOM 960 N N . ILE A 1 122 ? 9.725 5.570 -17.107 1.00 49.88 122 ILE A N 1
ATOM 961 C CA . ILE A 1 122 ? 9.855 6.251 -15.803 1.00 49.88 122 ILE A CA 1
ATOM 962 C C . ILE A 1 122 ? 10.172 7.733 -16.017 1.00 49.88 122 ILE A C 1
ATOM 964 O O . ILE A 1 122 ? 11.280 8.075 -16.427 1.00 49.88 122 ILE A O 1
ATOM 968 N N . LEU A 1 123 ? 9.202 8.610 -15.734 1.00 42.09 123 LEU A N 1
ATOM 969 C CA . LEU A 1 123 ? 9.414 10.051 -15.579 1.00 42.09 123 LEU A CA 1
ATOM 970 C C . LEU A 1 123 ? 8.722 10.530 -14.288 1.00 42.09 123 LEU A C 1
ATOM 972 O O . LEU A 1 123 ? 7.554 10.193 -14.090 1.00 42.09 123 LEU A O 1
ATOM 976 N N . PRO A 1 124 ? 9.411 11.301 -13.424 1.00 43.09 124 PRO A N 1
ATOM 977 C CA . PRO A 1 124 ? 8.837 11.830 -12.189 1.00 43.09 124 PRO A CA 1
ATOM 978 C C . PRO A 1 124 ? 7.829 12.958 -12.459 1.00 43.09 124 PRO A C 1
ATOM 980 O O . PRO A 1 124 ? 7.931 13.675 -13.459 1.00 43.09 124 PRO A O 1
ATOM 983 N N . ILE A 1 125 ? 6.886 13.145 -11.533 1.00 52.41 125 ILE A N 1
ATOM 984 C CA . ILE A 1 125 ? 6.015 14.326 -11.482 1.00 52.41 125 ILE A CA 1
ATOM 985 C C . ILE A 1 125 ? 6.835 15.487 -10.908 1.00 52.41 125 ILE A C 1
ATOM 987 O O . ILE A 1 125 ? 7.464 15.331 -9.864 1.00 52.41 125 ILE A O 1
ATOM 991 N N . ARG A 1 126 ? 6.853 16.629 -11.601 1.00 46.22 126 ARG A N 1
ATOM 992 C CA . ARG A 1 126 ? 7.269 17.911 -11.017 1.00 46.22 126 ARG A CA 1
ATOM 993 C C . ARG A 1 126 ? 6.095 18.583 -10.328 1.00 46.22 126 ARG A C 1
ATOM 995 O O . ARG A 1 126 ? 5.001 18.549 -10.936 1.00 46.22 126 ARG A O 1
#

pLDDT: mean 87.81, std 16.62, range [40.56, 98.06]

Organism: NCBI:txid259542

InterPro domains:
  IPR001173 Glycosyltransferase 2-like [PF00535] (8-95)
  IPR029044 Nucleotide-diphospho-sugar transferases [G3DSA:3.90.550.10] (1-126)
  IPR029044 Nucleotide-diphospho-sugar transferases [SSF53448] (11-113)